Protein AF-A0AAN9AQ74-F1 (afdb_monomer)

Mean predicted aligned error: 4.63 Å

Structure (mmCIF, N/CA/C/O backbone):
data_AF-A0AAN9AQ74-F1
#
_entry.id   AF-A0AAN9AQ74-F1
#
loop_
_atom_site.group_PDB
_atom_site.id
_atom_site.type_symbol
_atom_site.label_atom_id
_atom_site.label_alt_id
_atom_site.label_comp_id
_atom_site.label_asym_id
_atom_site.label_entity_id
_atom_site.label_seq_id
_atom_site.pdbx_PDB_ins_code
_atom_site.Cartn_x
_atom_site.Cartn_y
_atom_site.Cartn_z
_atom_site.occupancy
_atom_site.B_iso_or_equiv
_atom_site.auth_seq_id
_atom_site.auth_comp_id
_atom_site.auth_asym_id
_atom_site.auth_atom_id
_atom_site.pdbx_PDB_model_num
ATOM 1 N N . MET A 1 1 ? 14.439 -4.292 9.241 1.00 41.16 1 MET A N 1
ATOM 2 C CA . MET A 1 1 ? 14.470 -2.960 8.599 1.00 41.16 1 MET A CA 1
ATOM 3 C C . MET A 1 1 ? 13.279 -2.868 7.667 1.00 41.16 1 MET A C 1
ATOM 5 O O . MET A 1 1 ? 13.169 -3.712 6.786 1.00 41.16 1 MET A O 1
ATOM 9 N N . CYS A 1 2 ? 12.385 -1.903 7.873 1.00 46.75 2 CYS A N 1
ATOM 10 C CA . CYS A 1 2 ? 11.316 -1.618 6.918 1.00 46.75 2 CYS A CA 1
ATOM 11 C C . CYS A 1 2 ? 11.948 -0.997 5.662 1.00 46.75 2 CYS A C 1
ATOM 13 O O . CYS A 1 2 ? 12.729 -0.054 5.809 1.00 46.75 2 CYS A O 1
ATOM 15 N N . PRO A 1 3 ? 11.674 -1.504 4.453 1.00 57.25 3 PRO A N 1
ATOM 16 C CA . PRO A 1 3 ? 12.204 -0.905 3.237 1.00 57.25 3 PRO A CA 1
ATOM 17 C C . PRO A 1 3 ? 11.791 0.569 3.123 1.00 57.25 3 PRO A C 1
ATOM 19 O O . PRO A 1 3 ? 10.650 0.940 3.398 1.00 57.25 3 PRO A O 1
ATOM 22 N N . SER A 1 4 ? 12.731 1.417 2.726 1.00 59.78 4 SER A N 1
ATOM 23 C CA . SER A 1 4 ? 12.495 2.800 2.320 1.00 59.78 4 SER A CA 1
ATOM 24 C C . SER A 1 4 ? 12.664 2.869 0.801 1.00 59.78 4 SER A C 1
ATOM 26 O O . SER A 1 4 ? 13.596 2.263 0.277 1.00 59.78 4 SER A O 1
ATOM 28 N N . ASN A 1 5 ? 11.769 3.586 0.107 1.00 81.94 5 ASN A N 1
ATOM 29 C CA . ASN A 1 5 ? 11.661 3.709 -1.364 1.00 81.94 5 ASN A CA 1
ATOM 30 C C . ASN A 1 5 ? 10.680 2.746 -2.049 1.00 81.94 5 ASN A C 1
ATOM 32 O O . ASN A 1 5 ? 10.979 2.176 -3.098 1.00 81.94 5 ASN A O 1
ATOM 36 N N . TYR A 1 6 ? 9.479 2.604 -1.498 1.00 91.44 6 TYR A N 1
ATOM 37 C CA . TYR A 1 6 ? 8.375 2.010 -2.245 1.00 91.44 6 TYR A CA 1
ATOM 38 C C . TYR A 1 6 ? 7.868 2.962 -3.331 1.00 91.44 6 TYR A C 1
ATOM 40 O O . TYR A 1 6 ? 8.028 4.184 -3.252 1.00 91.44 6 TYR A O 1
ATOM 48 N N . TRP A 1 7 ? 7.201 2.390 -4.328 1.00 94.88 7 TRP A N 1
ATOM 49 C CA . TRP A 1 7 ? 6.295 3.136 -5.185 1.00 94.88 7 TRP A CA 1
ATOM 50 C C . TRP A 1 7 ? 4.862 2.851 -4.726 1.00 94.88 7 TRP A C 1
ATOM 52 O O . TRP A 1 7 ? 4.476 1.694 -4.559 1.00 94.88 7 TRP A O 1
ATOM 62 N N . LEU A 1 8 ? 4.098 3.898 -4.428 1.00 95.50 8 LEU A N 1
ATOM 63 C CA . LEU A 1 8 ? 2.780 3.770 -3.818 1.00 95.50 8 LEU A CA 1
ATOM 64 C C . LEU A 1 8 ? 1.710 3.433 -4.856 1.00 95.50 8 LEU A C 1
ATOM 66 O O . LEU A 1 8 ? 1.304 4.296 -5.633 1.00 95.50 8 LEU A O 1
ATOM 70 N N . HIS A 1 9 ? 1.199 2.205 -4.809 1.00 96.88 9 HIS A N 1
ATOM 71 C CA . HIS A 1 9 ? 0.137 1.750 -5.708 1.00 96.88 9 HIS A CA 1
ATOM 72 C C . HIS A 1 9 ? -1.259 2.185 -5.272 1.00 96.88 9 HIS A C 1
ATOM 74 O O . HIS A 1 9 ? -2.063 2.557 -6.122 1.00 96.88 9 HIS A O 1
ATOM 80 N N . TRP A 1 10 ? -1.559 2.156 -3.972 1.00 96.69 10 TRP A N 1
ATOM 81 C CA . TRP A 1 10 ? -2.914 2.375 -3.468 1.00 96.69 10 TRP A CA 1
ATOM 82 C C . TRP A 1 10 ? -2.912 2.700 -1.975 1.00 96.69 10 TRP A C 1
ATOM 84 O O . TRP A 1 10 ? -2.115 2.134 -1.228 1.00 96.69 10 TRP A O 1
ATOM 94 N N . ILE A 1 11 ? -3.817 3.585 -1.551 1.00 94.69 11 ILE A N 1
ATOM 95 C CA . ILE A 1 11 ? -4.200 3.775 -0.146 1.00 94.69 11 ILE A CA 1
ATOM 96 C C . ILE A 1 11 ? -5.715 3.943 -0.104 1.00 94.69 11 ILE A C 1
ATOM 98 O O . ILE A 1 11 ? -6.261 4.837 -0.759 1.00 94.69 11 ILE A O 1
ATOM 102 N N . ALA A 1 12 ? -6.376 3.126 0.706 1.00 93.81 12 ALA A N 1
ATOM 103 C CA . ALA A 1 12 ? -7.799 3.228 0.970 1.00 93.81 12 ALA A CA 1
ATOM 104 C C . ALA A 1 12 ? -8.087 3.021 2.458 1.00 93.81 12 ALA A C 1
ATOM 106 O O . ALA A 1 12 ? -7.440 2.208 3.115 1.00 93.81 12 ALA A O 1
ATOM 107 N N . GLU A 1 13 ? -9.071 3.757 2.958 1.00 92.50 13 GLU A N 1
ATOM 108 C CA . GLU A 1 13 ? -9.762 3.446 4.204 1.00 92.50 13 GLU A CA 1
ATOM 109 C C . GLU A 1 13 ? -10.855 2.432 3.875 1.00 92.50 13 GLU A C 1
ATOM 111 O O . GLU A 1 13 ? -11.630 2.625 2.928 1.00 92.50 13 GLU A O 1
ATOM 116 N N . ILE A 1 14 ? -10.890 1.343 4.635 1.00 92.44 14 ILE A N 1
ATOM 117 C CA . ILE A 1 14 ? -11.853 0.264 4.446 1.00 92.44 14 ILE A CA 1
ATOM 118 C C . ILE A 1 14 ? -12.571 -0.045 5.754 1.00 92.44 14 ILE A C 1
ATOM 120 O O . ILE A 1 14 ? -11.994 0.095 6.832 1.00 92.44 14 ILE A O 1
ATOM 124 N N . HIS A 1 15 ? -13.792 -0.549 5.639 1.00 91.50 15 HIS A N 1
ATOM 125 C CA . HIS A 1 15 ? -14.483 -1.255 6.707 1.00 91.50 15 HIS A CA 1
ATOM 126 C C . HIS A 1 15 ? -14.663 -2.719 6.326 1.00 91.50 15 HIS A C 1
ATOM 128 O O . HIS A 1 15 ? -14.886 -3.050 5.161 1.00 91.50 15 HIS A O 1
ATOM 134 N N . ILE A 1 16 ? -14.562 -3.592 7.325 1.00 89.19 16 ILE A N 1
ATOM 135 C CA . ILE A 1 16 ? -14.845 -5.017 7.177 1.00 89.19 16 ILE A CA 1
ATOM 136 C C . ILE A 1 16 ? -16.152 -5.292 7.919 1.00 89.19 16 ILE A C 1
ATOM 138 O O . ILE A 1 16 ? -16.203 -5.194 9.145 1.00 89.19 16 ILE A O 1
ATOM 142 N N . LEU A 1 17 ? -17.213 -5.586 7.172 1.00 88.69 17 LEU A N 1
ATOM 143 C CA . LEU A 1 17 ? -18.565 -5.829 7.679 1.00 88.69 17 LEU A CA 1
ATOM 144 C C . LEU A 1 17 ? -19.036 -7.183 7.156 1.00 88.69 17 LEU A C 1
ATOM 146 O O . LEU A 1 17 ? -19.144 -7.361 5.950 1.00 88.69 17 LEU A O 1
ATOM 150 N N . ASN A 1 18 ? -19.330 -8.131 8.051 1.00 90.38 18 ASN A N 1
ATOM 151 C CA . ASN A 1 18 ? -19.792 -9.480 7.686 1.00 90.38 18 ASN A CA 1
ATOM 152 C C . ASN A 1 18 ? -18.897 -10.167 6.631 1.00 90.38 18 ASN A C 1
ATOM 154 O O . ASN A 1 18 ? -19.400 -10.711 5.654 1.00 90.38 18 ASN A O 1
ATOM 158 N N . ASP A 1 19 ? -17.576 -10.098 6.820 1.00 86.94 19 ASP A N 1
ATOM 159 C CA . ASP A 1 19 ? -16.550 -10.620 5.900 1.00 86.94 19 ASP A CA 1
ATOM 160 C C . ASP A 1 19 ? -16.487 -9.946 4.514 1.00 86.94 19 ASP A C 1
ATOM 162 O O . ASP A 1 19 ? -15.707 -10.361 3.654 1.00 86.94 19 ASP A O 1
ATOM 166 N N . GLU A 1 20 ? -17.229 -8.859 4.300 1.00 90.62 20 GLU A N 1
ATOM 167 C CA . GLU A 1 20 ? -17.115 -8.021 3.109 1.00 90.62 20 GLU A CA 1
ATOM 168 C C . GLU A 1 20 ? -16.223 -6.806 3.371 1.00 90.62 20 GLU A C 1
ATOM 170 O O . GLU A 1 20 ? -16.300 -6.157 4.416 1.00 90.62 20 GLU A O 1
ATOM 175 N N . ILE A 1 21 ? -15.380 -6.480 2.388 1.00 91.25 21 ILE A N 1
ATOM 176 C CA . ILE A 1 21 ? -14.544 -5.280 2.401 1.00 91.25 21 ILE A CA 1
ATOM 177 C C . ILE A 1 21 ? -15.291 -4.165 1.671 1.00 91.25 21 ILE A C 1
ATOM 179 O O . ILE A 1 21 ? -15.503 -4.238 0.460 1.00 91.25 21 ILE A O 1
ATOM 183 N N . VAL A 1 22 ? -15.624 -3.104 2.397 1.00 93.44 22 VAL A N 1
ATOM 184 C CA . VAL A 1 22 ? -16.201 -1.874 1.850 1.00 93.44 22 VAL A CA 1
ATOM 185 C C . VAL A 1 22 ? -15.123 -0.798 1.829 1.00 93.44 22 VAL A C 1
ATOM 187 O O . VAL A 1 22 ? -14.492 -0.527 2.847 1.00 93.44 22 VAL A O 1
ATOM 190 N N . ILE A 1 23 ? -14.896 -0.179 0.669 1.00 92.75 23 ILE A N 1
ATOM 191 C CA . ILE A 1 23 ? -13.990 0.970 0.546 1.00 92.75 23 ILE A CA 1
ATOM 192 C C . ILE A 1 23 ? -14.771 2.230 0.913 1.00 92.75 23 ILE A C 1
ATOM 194 O O . ILE A 1 23 ? -15.595 2.696 0.130 1.00 92.75 23 ILE A O 1
ATOM 198 N N . GLU A 1 24 ? -14.482 2.791 2.081 1.00 90.69 24 GLU A N 1
ATOM 199 C CA . GLU A 1 24 ? -15.110 4.025 2.568 1.00 90.69 24 GLU A CA 1
ATOM 200 C C . GLU A 1 24 ? -14.534 5.248 1.853 1.00 90.69 24 GLU A C 1
ATOM 202 O O . GLU A 1 24 ? -15.249 6.157 1.427 1.00 90.69 24 GLU A O 1
ATOM 207 N N . LYS A 1 25 ? -13.208 5.262 1.677 1.00 91.19 25 LYS A N 1
ATOM 208 C CA . LYS A 1 25 ? -12.503 6.378 1.051 1.00 91.19 25 LYS A CA 1
ATOM 209 C C . LYS A 1 25 ? -11.250 5.902 0.345 1.00 91.19 25 LYS A C 1
ATOM 211 O O . LYS A 1 25 ? -10.380 5.260 0.926 1.00 91.19 25 LYS A O 1
ATOM 216 N N . THR A 1 26 ? -11.106 6.304 -0.911 1.00 93.00 26 THR A N 1
ATOM 217 C CA . THR A 1 26 ? -9.839 6.167 -1.633 1.00 93.00 26 THR A CA 1
ATOM 218 C C . THR A 1 26 ? -9.001 7.422 -1.406 1.00 93.00 26 THR A C 1
ATOM 220 O O . THR A 1 26 ? -9.384 8.508 -1.832 1.00 93.00 26 THR A O 1
ATOM 223 N N . ILE A 1 27 ? -7.863 7.274 -0.728 1.00 92.19 27 ILE A N 1
ATOM 224 C CA . ILE A 1 27 ? -6.931 8.374 -0.436 1.00 92.19 27 ILE A CA 1
ATOM 225 C C . ILE A 1 27 ? -5.958 8.559 -1.601 1.00 92.19 27 ILE A C 1
ATOM 227 O O . ILE A 1 27 ? -5.728 9.673 -2.064 1.00 92.19 27 ILE A O 1
ATOM 231 N N . VAL A 1 28 ? -5.410 7.450 -2.097 1.00 93.44 28 VAL A N 1
ATOM 232 C CA . VAL A 1 28 ? -4.582 7.404 -3.302 1.00 93.44 28 VAL A CA 1
ATOM 233 C C . VAL A 1 28 ? -5.170 6.334 -4.199 1.00 93.44 28 VAL A C 1
ATOM 235 O O . VAL A 1 28 ? -5.232 5.181 -3.786 1.00 93.44 28 VAL A O 1
ATOM 238 N N . ALA A 1 29 ? -5.603 6.707 -5.405 1.00 95.19 29 ALA A N 1
ATOM 239 C CA . ALA A 1 29 ? -6.234 5.788 -6.351 1.00 95.19 29 ALA A CA 1
ATOM 240 C C . ALA A 1 29 ? -5.337 4.590 -6.686 1.00 95.19 29 ALA A C 1
ATOM 242 O O . ALA A 1 29 ? -4.113 4.729 -6.760 1.00 95.19 29 ALA A O 1
ATOM 243 N N . TYR A 1 30 ? -5.951 3.424 -6.899 1.00 96.62 30 TYR A N 1
ATOM 244 C CA . TYR A 1 30 ? -5.221 2.215 -7.269 1.00 96.62 30 TYR A CA 1
ATOM 245 C C . TYR A 1 30 ? -4.570 2.385 -8.643 1.00 96.62 30 TYR A C 1
ATOM 247 O O . TYR A 1 30 ? -5.223 2.794 -9.601 1.00 96.62 30 TYR A O 1
ATOM 255 N N . GLU A 1 31 ? -3.292 2.037 -8.737 1.00 96.50 31 GLU A N 1
ATOM 256 C CA . GLU A 1 31 ? -2.573 1.917 -10.000 1.00 96.50 31 GLU A CA 1
ATOM 257 C C . GLU A 1 31 ? -1.960 0.521 -10.095 1.00 96.50 31 GLU A C 1
ATOM 259 O O . GLU A 1 31 ? -1.257 0.076 -9.183 1.00 96.50 31 GLU A O 1
ATOM 264 N N . ALA A 1 32 ? -2.272 -0.191 -11.178 1.00 95.56 32 ALA A N 1
ATOM 265 C CA . ALA A 1 32 ? -1.880 -1.583 -11.349 1.00 95.56 32 ALA A CA 1
ATOM 266 C C . ALA A 1 32 ? -0.350 -1.746 -11.453 1.00 95.56 32 ALA A C 1
ATOM 268 O O . ALA A 1 32 ? 0.348 -0.817 -11.869 1.00 95.56 32 ALA A O 1
ATOM 269 N N . PRO A 1 33 ? 0.192 -2.927 -11.104 1.00 95.62 33 PRO A N 1
ATOM 270 C CA . PRO A 1 33 ? 1.572 -3.291 -11.399 1.00 95.62 33 PRO A CA 1
ATOM 271 C C . PRO A 1 33 ? 1.952 -3.023 -12.860 1.00 95.62 33 PRO A C 1
ATOM 273 O O . PRO A 1 33 ? 1.349 -3.573 -13.778 1.00 95.62 33 PRO A O 1
ATOM 276 N N . SER A 1 34 ? 2.974 -2.196 -13.065 1.00 94.50 34 SER A N 1
ATOM 277 C CA . SER A 1 34 ? 3.526 -1.856 -14.3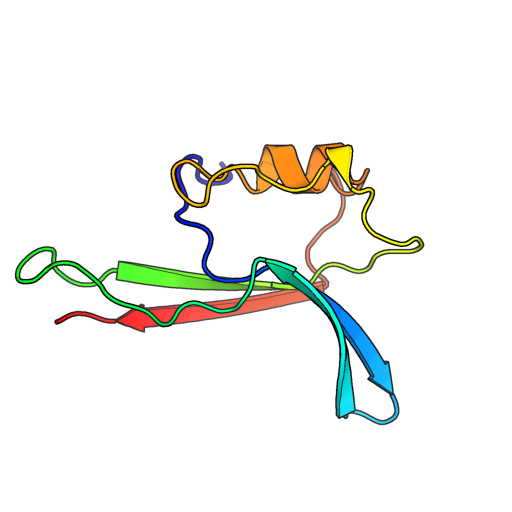81 1.00 94.50 34 SER A CA 1
ATOM 278 C C . SER A 1 34 ? 5.065 -1.864 -14.347 1.00 94.50 34 SER A C 1
ATOM 280 O O . SER A 1 34 ? 5.708 -0.833 -14.556 1.00 94.50 34 SER A O 1
ATOM 282 N N . PRO A 1 35 ? 5.696 -3.009 -14.014 1.00 94.44 35 PRO A N 1
ATOM 283 C CA . PRO A 1 35 ? 7.150 -3.084 -13.889 1.00 94.44 35 PRO A CA 1
ATOM 284 C C . PRO A 1 35 ? 7.832 -2.718 -15.222 1.00 94.44 35 PRO A C 1
ATOM 286 O O . PRO A 1 35 ? 7.341 -3.097 -16.284 1.00 94.44 35 PRO A O 1
ATOM 289 N N . PRO A 1 36 ? 8.948 -1.973 -15.229 1.00 94.06 36 PRO A N 1
ATOM 290 C CA . PRO A 1 36 ? 9.631 -1.640 -16.476 1.00 94.06 36 PRO A CA 1
ATOM 291 C C . PRO A 1 36 ? 10.067 -2.894 -17.264 1.00 94.06 36 PRO A C 1
ATOM 293 O O . PRO A 1 36 ? 10.511 -3.874 -16.668 1.00 94.06 36 PRO A O 1
ATOM 296 N N . PRO A 1 37 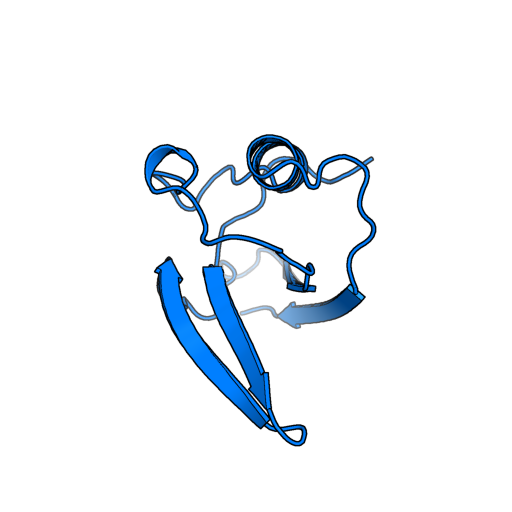? 10.012 -2.891 -18.608 1.00 94.56 37 PRO A N 1
ATOM 297 C CA . PRO A 1 37 ? 10.499 -4.022 -19.391 1.00 94.56 37 PRO A CA 1
ATOM 298 C C . PRO A 1 37 ? 11.970 -4.320 -19.087 1.00 94.56 37 PRO A C 1
ATOM 300 O O . PRO A 1 37 ? 12.802 -3.407 -19.085 1.00 94.56 37 PRO A O 1
ATOM 303 N N . ARG A 1 38 ? 12.303 -5.604 -18.906 1.00 94.25 38 ARG A N 1
ATOM 304 C CA . ARG A 1 38 ? 13.668 -6.082 -18.603 1.00 94.25 38 ARG A CA 1
ATOM 305 C C . ARG A 1 38 ? 14.238 -5.600 -17.254 1.00 94.25 38 ARG A C 1
ATOM 307 O O . ARG A 1 38 ? 15.454 -5.647 -17.079 1.00 94.25 38 ARG A O 1
ATOM 314 N N . SER A 1 39 ? 13.408 -5.168 -16.298 1.00 93.50 39 SER A N 1
ATOM 315 C CA . SER A 1 39 ? 13.848 -4.897 -14.913 1.00 93.50 39 SER A CA 1
ATOM 316 C C . SER A 1 39 ? 13.775 -6.119 -13.988 1.00 93.50 39 SER A C 1
ATOM 318 O O . SER A 1 39 ? 14.220 -6.044 -12.843 1.00 93.50 39 SER A O 1
ATOM 320 N N . GLY A 1 40 ? 13.256 -7.245 -14.491 1.00 94.69 40 GLY A N 1
ATOM 321 C CA . GLY A 1 40 ? 13.017 -8.460 -13.714 1.00 94.69 40 GLY A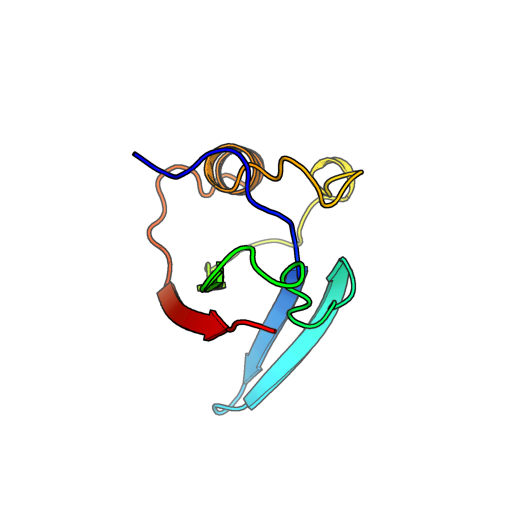 CA 1
ATOM 322 C C . GLY A 1 40 ? 11.768 -8.361 -12.827 1.00 94.69 40 GLY A C 1
ATOM 323 O O . GLY A 1 40 ? 10.981 -7.420 -12.959 1.00 94.69 40 GLY A O 1
ATOM 324 N N . PRO A 1 41 ? 11.569 -9.319 -11.908 1.00 95.44 41 PRO A N 1
ATOM 325 C CA . PRO A 1 41 ? 10.383 -9.368 -11.063 1.00 95.44 41 PRO A CA 1
ATOM 326 C C . PRO A 1 41 ? 10.382 -8.260 -10.007 1.00 95.44 41 PRO A C 1
ATOM 328 O O . PRO A 1 41 ? 11.303 -8.127 -9.199 1.00 95.44 41 PRO A O 1
ATOM 331 N N . HIS A 1 42 ? 9.295 -7.492 -9.967 1.00 94.94 42 HIS A N 1
ATOM 332 C CA . HIS A 1 42 ? 9.024 -6.502 -8.929 1.00 94.94 42 HIS A CA 1
ATOM 333 C C . HIS A 1 42 ? 8.101 -7.096 -7.868 1.00 94.94 42 HIS A C 1
ATOM 335 O O . HIS A 1 42 ? 7.170 -7.834 -8.184 1.00 94.94 42 HIS A O 1
ATOM 341 N N . ARG A 1 43 ? 8.346 -6.761 -6.597 1.00 95.75 43 ARG A N 1
ATOM 342 C CA . ARG A 1 43 ? 7.516 -7.191 -5.465 1.00 95.75 43 ARG A CA 1
ATOM 343 C C . ARG A 1 43 ? 6.472 -6.128 -5.137 1.00 95.75 43 ARG A C 1
ATOM 345 O O . ARG A 1 43 ? 6.823 -4.982 -4.870 1.00 95.75 43 ARG A O 1
ATOM 352 N N . TYR A 1 44 ? 5.221 -6.554 -5.052 1.00 96.31 44 TYR A N 1
ATOM 353 C CA . TYR A 1 44 ? 4.077 -5.738 -4.663 1.00 96.31 44 TYR A CA 1
ATOM 354 C C . TYR A 1 44 ? 3.527 -6.269 -3.344 1.00 96.31 44 TYR A C 1
ATOM 356 O O . TYR A 1 44 ? 3.420 -7.481 -3.155 1.00 96.31 44 TYR A O 1
ATOM 364 N N . GLN A 1 45 ? 3.227 -5.367 -2.413 1.00 96.69 45 GLN A N 1
ATOM 365 C CA . GLN A 1 45 ? 2.814 -5.717 -1.057 1.00 96.69 45 GLN A CA 1
ATOM 366 C C . GLN A 1 45 ? 1.532 -4.964 -0.706 1.00 96.69 45 GLN A C 1
ATOM 368 O O . GLN A 1 45 ? 1.475 -3.744 -0.841 1.00 96.69 45 GLN A O 1
ATOM 373 N N . PHE A 1 46 ? 0.532 -5.698 -0.229 1.00 95.88 46 PHE A N 1
ATOM 374 C CA . PHE A 1 46 ? -0.627 -5.156 0.468 1.00 95.88 46 PHE A CA 1
ATOM 375 C C . PHE A 1 46 ? -0.416 -5.365 1.962 1.00 95.88 46 PHE A C 1
ATOM 377 O O . PHE A 1 46 ? -0.044 -6.458 2.394 1.00 95.88 46 PHE A O 1
ATOM 384 N N . ILE A 1 47 ? -0.624 -4.315 2.747 1.00 95.31 47 ILE A N 1
ATOM 385 C CA . ILE A 1 47 ? -0.440 -4.344 4.196 1.00 95.31 47 ILE A CA 1
ATOM 386 C C . ILE A 1 47 ? -1.645 -3.649 4.811 1.00 95.31 47 ILE A C 1
ATOM 388 O O . ILE A 1 47 ? -1.964 -2.522 4.434 1.00 95.31 47 ILE A O 1
ATOM 392 N N . LEU A 1 48 ? -2.315 -4.344 5.722 1.00 93.94 48 LEU A N 1
ATOM 393 C CA . LEU A 1 48 ? -3.521 -3.877 6.383 1.00 93.94 48 LEU A CA 1
ATOM 394 C C . LEU A 1 48 ? -3.211 -3.532 7.838 1.00 93.94 48 LEU A C 1
ATOM 396 O O . LEU A 1 48 ? -2.648 -4.352 8.564 1.00 93.94 48 LEU A O 1
ATOM 400 N N . TYR A 1 49 ? -3.615 -2.340 8.262 1.00 93.50 49 TYR A N 1
ATOM 401 C CA . TYR A 1 49 ? -3.509 -1.870 9.640 1.00 93.50 49 TYR A CA 1
ATOM 402 C C . TYR A 1 49 ? -4.899 -1.555 10.190 1.00 93.50 49 TYR A C 1
ATOM 404 O O . TYR A 1 49 ? -5.751 -1.062 9.452 1.00 93.50 49 TYR A O 1
ATOM 412 N N . THR A 1 50 ? -5.106 -1.799 11.485 1.00 91.12 50 THR A N 1
ATOM 413 C CA . THR A 1 50 ? -6.260 -1.250 12.207 1.00 91.12 50 THR A CA 1
ATOM 414 C C . THR A 1 50 ? -6.025 0.230 12.466 1.00 91.12 50 THR A C 1
ATOM 416 O O . THR A 1 50 ? -4.918 0.629 12.831 1.00 91.12 50 THR A O 1
ATOM 419 N N . LEU A 1 51 ? -7.069 1.033 12.292 1.00 86.06 51 LEU A N 1
ATOM 420 C CA . LEU A 1 51 ? -7.049 2.466 12.534 1.00 86.06 51 LEU A CA 1
ATOM 421 C C . LEU A 1 51 ? -8.286 2.825 13.365 1.00 86.06 51 LEU A C 1
ATOM 423 O O . LEU A 1 51 ? -9.395 2.443 13.002 1.00 86.06 51 LEU A O 1
ATOM 427 N N . ASP A 1 52 ? -8.096 3.548 14.469 1.00 80.19 52 ASP A N 1
ATOM 428 C CA . ASP A 1 52 ? -9.204 3.961 15.349 1.00 80.19 52 ASP A CA 1
ATOM 429 C C . ASP A 1 52 ? -9.883 5.264 14.879 1.00 80.19 52 ASP A C 1
ATOM 431 O O . ASP A 1 52 ? -10.954 5.632 15.359 1.00 80.19 52 ASP A O 1
ATOM 435 N N . LEU A 1 53 ? -9.245 5.998 13.961 1.00 77.00 53 LEU A N 1
ATOM 436 C CA . LEU A 1 53 ? -9.649 7.322 13.471 1.00 77.00 53 LEU A CA 1
ATOM 437 C C . LEU A 1 53 ? -9.451 7.410 11.953 1.00 77.00 53 LEU A C 1
ATOM 439 O O . LEU A 1 53 ? -8.770 6.576 11.384 1.00 77.00 53 LEU A O 1
ATOM 443 N N . LEU A 1 54 ? -10.002 8.423 11.281 1.00 75.56 54 LEU A N 1
ATOM 444 C CA . LEU A 1 54 ? -9.749 8.646 9.847 1.00 75.56 54 LEU A CA 1
ATOM 445 C C . LEU A 1 54 ? -8.310 9.121 9.584 1.00 75.56 54 LEU A C 1
ATOM 447 O O . LEU A 1 54 ? -7.704 9.774 10.436 1.00 75.56 54 LEU A O 1
ATOM 451 N N . VAL A 1 55 ? -7.780 8.863 8.382 1.00 76.38 55 VAL A N 1
ATOM 452 C CA . VAL A 1 55 ? -6.443 9.321 7.978 1.00 76.38 55 VAL A CA 1
ATOM 453 C C . VAL A 1 55 ? -6.446 10.843 7.767 1.00 76.38 55 VAL A C 1
ATOM 455 O O . VAL A 1 55 ? -7.196 11.352 6.921 1.00 76.38 55 VAL A O 1
ATOM 458 N N . PRO A 1 56 ? -5.582 11.595 8.475 1.00 76.25 56 PRO A N 1
ATOM 459 C CA . PRO A 1 56 ? -5.445 13.034 8.275 1.00 76.25 56 PRO A CA 1
ATOM 460 C C . PRO A 1 56 ? -4.921 13.385 6.871 1.00 76.25 56 PRO A C 1
ATOM 462 O O . PRO A 1 56 ? -4.026 12.724 6.341 1.00 76.25 56 PRO A O 1
ATOM 465 N N . LEU A 1 57 ? -5.460 14.447 6.256 1.00 71.62 57 LEU A N 1
ATOM 466 C CA . LEU A 1 57 ? -5.105 14.848 4.883 1.00 71.62 57 LEU A CA 1
ATOM 467 C C . LEU A 1 57 ? -3.636 15.278 4.728 1.00 71.62 57 LEU A C 1
A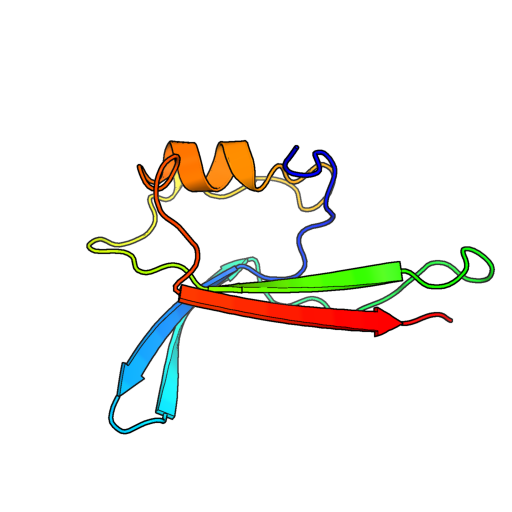TOM 469 O O . LEU A 1 57 ? -3.064 15.112 3.656 1.00 71.62 57 LEU A O 1
ATOM 473 N N . ASP A 1 58 ? -3.018 15.810 5.780 1.00 77.94 58 ASP A N 1
ATOM 474 C CA . ASP A 1 58 ? -1.606 16.212 5.813 1.00 77.94 58 ASP A CA 1
ATOM 475 C C . ASP A 1 58 ? -0.639 15.018 5.817 1.00 77.94 58 ASP A C 1
ATOM 477 O O . ASP A 1 58 ? 0.528 15.166 5.457 1.00 77.94 58 ASP A O 1
ATOM 481 N N . GLN A 1 59 ? -1.125 13.827 6.180 1.00 77.88 59 GLN A N 1
ATOM 482 C CA . GLN A 1 59 ? -0.351 12.586 6.135 1.00 77.88 59 GLN A CA 1
ATOM 483 C C . GLN A 1 59 ? -0.399 11.915 4.754 1.00 77.88 59 GLN A C 1
ATOM 485 O O . GLN A 1 59 ? 0.325 10.947 4.512 1.00 77.88 59 GLN A O 1
ATOM 490 N N . VAL A 1 60 ? -1.222 12.422 3.828 1.00 81.62 60 VAL A N 1
ATOM 491 C CA . VAL A 1 60 ? -1.343 11.879 2.471 1.00 81.62 60 VAL A CA 1
ATOM 492 C C . VAL A 1 60 ? -0.089 12.219 1.657 1.00 81.62 60 VAL A C 1
ATOM 494 O O . VAL A 1 60 ? 0.249 13.395 1.502 1.00 81.62 60 VAL A O 1
ATOM 497 N N . PRO A 1 61 ? 0.617 11.223 1.092 1.00 84.69 61 PRO A N 1
ATOM 498 C CA . PRO A 1 61 ? 1.802 11.483 0.283 1.00 84.69 61 PRO A CA 1
ATOM 499 C C . PRO A 1 61 ? 1.475 12.294 -0.979 1.00 84.69 61 PRO A C 1
ATOM 501 O O . PRO A 1 61 ? 0.631 11.897 -1.778 1.00 84.69 61 PRO A O 1
ATOM 504 N N . GLY A 1 62 ? 2.206 13.389 -1.213 1.00 86.56 62 GLY A N 1
ATOM 505 C CA . GLY A 1 62 ? 2.075 14.197 -2.436 1.00 86.56 62 GLY A CA 1
ATOM 506 C C . GLY A 1 62 ? 2.686 13.564 -3.697 1.00 86.56 62 GLY A C 1
ATOM 507 O O . GLY A 1 62 ? 2.525 14.096 -4.790 1.00 86.56 62 GLY A O 1
ATOM 508 N N . SER A 1 63 ? 3.403 12.443 -3.564 1.00 90.69 63 SER A N 1
ATOM 509 C CA . SER A 1 63 ? 3.977 11.676 -4.675 1.00 90.69 63 SER A CA 1
ATOM 510 C C . SER A 1 63 ? 3.941 10.181 -4.371 1.00 90.69 63 SER A C 1
ATOM 512 O O . SER A 1 63 ? 4.062 9.771 -3.215 1.00 90.69 63 SER A O 1
ATOM 514 N N . ARG A 1 64 ? 3.809 9.361 -5.422 1.00 93.50 64 ARG A N 1
ATOM 515 C CA . ARG A 1 64 ? 3.868 7.898 -5.313 1.00 93.50 64 ARG A CA 1
ATOM 516 C C . ARG A 1 64 ? 5.294 7.375 -5.158 1.00 93.50 64 ARG A C 1
ATOM 518 O O . ARG A 1 64 ? 5.504 6.364 -4.495 1.00 93.50 64 ARG A O 1
ATOM 525 N N . SER A 1 65 ? 6.273 8.028 -5.781 1.00 92.75 65 SER A N 1
ATOM 526 C CA . SER A 1 65 ? 7.672 7.592 -5.755 1.00 92.75 65 SER A CA 1
ATOM 527 C C . SER A 1 65 ? 8.336 7.930 -4.423 1.00 92.75 65 SER A C 1
ATOM 529 O O . SER A 1 65 ? 8.165 9.039 -3.919 1.00 92.75 65 SER A O 1
ATOM 531 N N . GLY A 1 66 ? 9.164 7.023 -3.900 1.00 90.75 66 GLY A N 1
ATOM 532 C CA . GLY A 1 66 ? 9.884 7.265 -2.647 1.00 90.75 66 GLY A CA 1
ATOM 533 C C . GLY A 1 66 ? 8.992 7.135 -1.411 1.00 90.75 66 GLY A C 1
ATOM 534 O O . GLY A 1 66 ? 9.336 7.648 -0.347 1.00 90.75 66 GLY A O 1
ATOM 535 N N . PHE A 1 67 ? 7.851 6.451 -1.537 1.00 92.75 67 PHE A N 1
ATOM 536 C CA . PHE A 1 67 ? 6.955 6.198 -0.422 1.00 92.75 67 PHE A CA 1
ATOM 537 C C . PHE A 1 67 ? 7.694 5.444 0.689 1.00 92.75 67 PHE A C 1
ATOM 539 O O . PHE A 1 67 ? 8.368 4.433 0.465 1.00 92.75 67 PHE A O 1
ATOM 546 N N . ASN A 1 68 ? 7.583 5.967 1.907 1.00 91.62 68 ASN A N 1
ATOM 547 C CA . ASN A 1 68 ? 8.197 5.394 3.092 1.00 91.62 68 ASN A CA 1
ATOM 548 C C . ASN A 1 68 ? 7.088 4.917 4.025 1.00 91.62 68 ASN A C 1
ATOM 550 O O . ASN A 1 68 ? 6.498 5.714 4.755 1.00 91.62 68 ASN A O 1
ATOM 554 N N . LEU A 1 69 ? 6.831 3.608 3.989 1.00 90.56 69 LEU A N 1
ATOM 555 C CA . LEU A 1 69 ? 5.789 2.973 4.786 1.00 90.56 69 LEU A CA 1
ATOM 556 C C . LEU A 1 69 ? 5.976 3.244 6.282 1.00 90.56 69 LEU A C 1
ATOM 558 O O . LEU A 1 69 ? 5.026 3.642 6.943 1.00 90.56 69 LEU A O 1
ATOM 562 N N . ALA A 1 70 ? 7.196 3.078 6.803 1.00 90.12 70 ALA A N 1
ATOM 563 C CA . ALA A 1 70 ? 7.483 3.262 8.225 1.00 90.12 70 ALA A CA 1
ATOM 564 C C . ALA A 1 70 ? 7.187 4.696 8.687 1.00 90.12 70 ALA A C 1
ATOM 566 O O . ALA A 1 70 ? 6.569 4.904 9.729 1.00 90.12 70 ALA A O 1
ATOM 567 N N . ARG A 1 71 ? 7.585 5.694 7.888 1.00 89.81 71 ARG A N 1
ATOM 568 C CA . ARG A 1 71 ? 7.261 7.100 8.154 1.00 89.81 71 ARG A CA 1
ATOM 569 C C . ARG A 1 71 ? 5.755 7.347 8.102 1.00 89.81 71 ARG A C 1
ATOM 571 O O . ARG A 1 71 ? 5.248 8.037 8.978 1.00 89.81 71 ARG A O 1
ATOM 578 N N . PHE A 1 72 ? 5.066 6.789 7.108 1.00 89.94 72 PHE A N 1
ATOM 579 C CA . PHE A 1 72 ? 3.622 6.951 6.949 1.00 89.94 72 PHE A CA 1
ATOM 580 C C . PHE A 1 72 ? 2.858 6.386 8.152 1.00 89.94 72 PHE A C 1
ATOM 582 O O . PHE A 1 72 ? 2.133 7.128 8.804 1.00 89.94 72 PHE A O 1
ATOM 589 N N . ILE A 1 73 ? 3.098 5.127 8.534 1.00 90.00 73 ILE A N 1
ATOM 590 C CA . ILE A 1 73 ? 2.416 4.516 9.689 1.00 90.00 73 ILE A CA 1
ATOM 591 C C . ILE A 1 73 ? 2.787 5.210 11.005 1.00 90.00 73 ILE A C 1
ATOM 593 O O . ILE A 1 73 ? 1.936 5.370 11.871 1.00 90.00 73 ILE A O 1
ATOM 597 N N . THR A 1 74 ? 4.020 5.712 11.144 1.00 90.06 74 THR A N 1
ATOM 598 C CA . THR A 1 74 ? 4.420 6.507 12.318 1.00 90.06 74 THR A CA 1
ATOM 599 C C . THR A 1 74 ? 3.647 7.825 12.392 1.00 90.06 74 THR A C 1
ATOM 601 O O . THR A 1 74 ? 3.202 8.201 13.473 1.00 90.06 74 THR A O 1
ATOM 604 N N . GLY A 1 75 ? 3.439 8.503 11.257 1.00 88.31 75 GLY A N 1
ATOM 605 C CA . GLY A 1 75 ? 2.624 9.720 11.166 1.00 88.31 75 GLY A CA 1
ATOM 606 C C . GLY A 1 75 ? 1.148 9.504 11.510 1.00 88.31 75 GLY A C 1
ATOM 607 O O . GLY A 1 75 ? 0.494 10.417 12.005 1.00 88.31 75 GLY A O 1
ATOM 608 N N . LEU A 1 76 ? 0.648 8.277 11.336 1.00 88.12 76 LEU A N 1
ATOM 609 C CA . LEU A 1 76 ? -0.690 7.856 11.765 1.00 88.12 76 LEU A CA 1
ATOM 610 C C . LEU A 1 76 ? -0.750 7.376 13.225 1.00 88.12 76 LEU A C 1
ATOM 612 O O . LEU A 1 76 ? -1.797 6.920 13.672 1.00 88.12 76 LEU A O 1
ATOM 616 N N . GLY A 1 77 ? 0.359 7.429 13.971 1.00 88.56 77 GLY A N 1
ATOM 617 C CA . GLY A 1 77 ? 0.432 6.901 15.339 1.00 88.56 77 GLY A CA 1
ATOM 618 C C . GLY A 1 77 ? 0.536 5.371 15.426 1.00 88.56 77 GLY A C 1
ATOM 619 O O . GLY A 1 77 ? 0.546 4.820 16.520 1.00 88.56 77 GLY A O 1
ATOM 620 N N . LEU A 1 78 ? 0.684 4.683 14.292 1.00 88.69 78 LEU A N 1
ATOM 621 C CA . LEU A 1 78 ? 0.789 3.224 14.170 1.00 88.69 78 LEU A CA 1
ATOM 622 C C . LEU A 1 78 ? 2.241 2.718 14.160 1.00 88.69 78 LEU A C 1
ATOM 624 O O . LEU A 1 78 ? 2.497 1.567 13.822 1.00 88.69 78 LEU A O 1
ATOM 628 N N . GLY A 1 79 ? 3.219 3.565 14.496 1.00 80.44 79 GLY A N 1
ATOM 629 C CA . GLY A 1 79 ? 4.649 3.247 14.359 1.00 80.44 79 GLY A CA 1
ATOM 630 C C . GLY A 1 79 ? 5.123 2.017 15.149 1.00 80.44 79 GLY A C 1
ATOM 631 O O . GLY A 1 79 ? 6.121 1.410 14.771 1.00 80.44 79 GLY A O 1
ATOM 632 N N . ASN A 1 80 ? 4.395 1.640 16.205 1.00 83.00 80 ASN A N 1
ATOM 633 C CA . ASN A 1 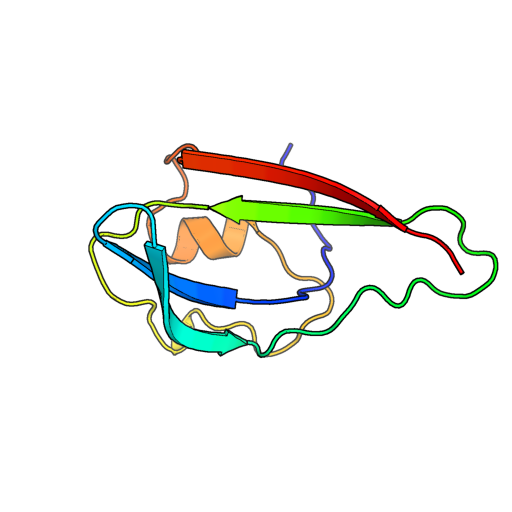80 ? 4.658 0.452 17.026 1.00 83.00 80 ASN A CA 1
ATOM 634 C C . ASN A 1 80 ? 3.597 -0.649 16.850 1.00 83.00 80 ASN A C 1
ATOM 636 O O . ASN A 1 80 ? 3.630 -1.639 17.576 1.00 83.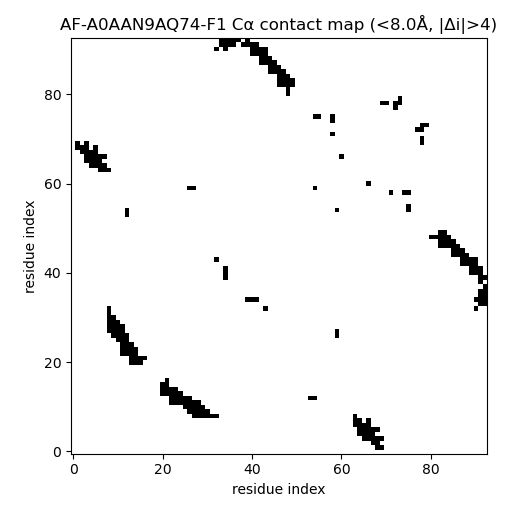00 80 ASN A O 1
ATOM 640 N N . SER A 1 81 ? 2.636 -0.459 15.944 1.00 84.69 81 SER A N 1
ATOM 641 C CA . SER A 1 81 ? 1.553 -1.409 15.712 1.00 84.69 81 SER A CA 1
ATOM 642 C C . SER A 1 81 ? 1.954 -2.400 14.629 1.00 84.69 81 SER A C 1
ATOM 644 O O . SER A 1 81 ? 2.404 -2.010 13.547 1.00 84.69 81 SER A O 1
ATOM 646 N N . ASP A 1 82 ? 1.738 -3.683 14.898 1.00 90.25 82 ASP A N 1
ATOM 647 C CA . ASP A 1 82 ? 1.883 -4.714 13.880 1.00 90.25 82 ASP A CA 1
ATOM 648 C C . ASP A 1 82 ? 0.730 -4.637 12.865 1.00 90.25 82 ASP A C 1
ATOM 650 O O . ASP A 1 82 ? -0.404 -4.298 13.227 1.00 90.25 82 ASP A O 1
ATOM 654 N N . PRO A 1 83 ? 0.987 -4.936 11.579 1.00 94.06 83 PRO A N 1
ATOM 655 C CA . PRO A 1 83 ? -0.084 -5.065 10.605 1.00 94.06 83 PRO A CA 1
ATOM 656 C C . PRO A 1 83 ? -0.989 -6.247 10.971 1.00 94.06 83 PRO A C 1
ATOM 658 O O . PRO A 1 83 ? -0.515 -7.310 11.367 1.00 94.06 83 PRO A O 1
ATOM 661 N N . VAL A 1 84 ? -2.295 -6.084 10.772 1.00 93.94 84 VAL A N 1
ATOM 662 C CA . VAL A 1 84 ? -3.293 -7.142 11.004 1.00 93.94 84 VAL A CA 1
ATOM 663 C C . VAL A 1 84 ? -3.147 -8.256 9.974 1.00 93.94 84 VAL A C 1
ATOM 665 O O . VAL A 1 84 ? -3.316 -9.434 10.277 1.00 93.94 84 VAL A O 1
ATOM 668 N N . ALA A 1 85 ? -2.834 -7.877 8.736 1.00 93.00 85 ALA A N 1
ATOM 669 C CA . ALA A 1 85 ? -2.604 -8.805 7.646 1.00 93.00 85 ALA A CA 1
ATOM 670 C C . ALA A 1 85 ? -1.606 -8.220 6.648 1.00 93.00 85 ALA A C 1
ATOM 672 O O . ALA A 1 85 ? -1.471 -7.003 6.493 1.00 93.00 85 ALA A O 1
ATOM 673 N N . SER A 1 86 ? -0.924 -9.103 5.927 1.00 95.44 86 SER A N 1
ATOM 674 C CA . SER A 1 86 ? -0.121 -8.717 4.774 1.00 95.44 86 SER A CA 1
ATOM 675 C C . SER A 1 86 ? -0.191 -9.787 3.694 1.00 95.44 86 SER A C 1
ATOM 677 O O . SER A 1 86 ? -0.318 -10.977 3.979 1.00 95.44 86 SER A O 1
ATOM 679 N N . PHE A 1 87 ? -0.113 -9.350 2.445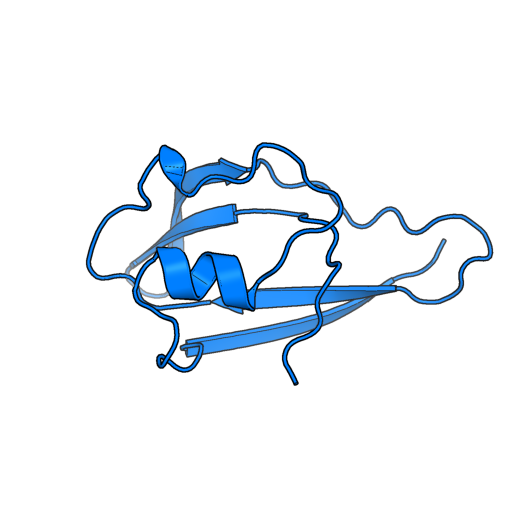 1.00 95.50 87 PHE A N 1
ATOM 680 C CA . PHE A 1 87 ? -0.051 -10.207 1.271 1.00 95.50 87 PHE A CA 1
ATOM 681 C C . PHE A 1 87 ? 0.988 -9.644 0.306 1.00 95.50 87 PHE A C 1
ATOM 683 O O . PHE A 1 87 ? 1.141 -8.428 0.182 1.00 95.50 87 PHE A O 1
ATOM 690 N N . GLN A 1 88 ? 1.713 -10.519 -0.387 1.00 96.75 88 GLN A N 1
ATOM 691 C CA . GLN A 1 88 ? 2.680 -10.106 -1.395 1.00 96.75 88 GLN A CA 1
ATOM 692 C C . GLN A 1 88 ? 2.612 -10.997 -2.627 1.00 96.75 88 GLN A C 1
ATOM 694 O O . GLN A 1 88 ? 2.344 -12.193 -2.530 1.00 96.75 88 GLN A O 1
ATOM 699 N N . PHE A 1 89 ? 2.934 -10.411 -3.773 1.00 97.06 89 PHE A N 1
ATOM 700 C CA . PHE A 1 89 ? 3.113 -11.122 -5.032 1.00 97.06 89 PHE A CA 1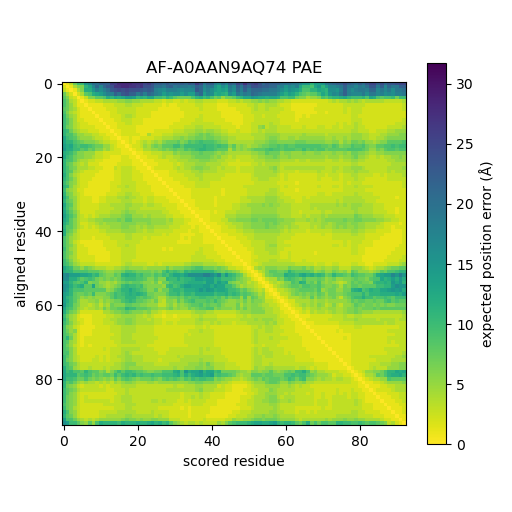
ATOM 701 C C . PHE A 1 89 ? 4.214 -10.453 -5.859 1.00 97.06 89 PHE A C 1
ATOM 703 O O . PHE A 1 89 ? 4.667 -9.345 -5.551 1.00 97.06 89 PHE A O 1
ATOM 710 N N . THR A 1 90 ? 4.658 -11.141 -6.904 1.00 97.25 90 THR A N 1
ATOM 711 C CA . THR A 1 90 ? 5.632 -10.624 -7.866 1.00 97.25 90 THR A CA 1
ATOM 712 C C . THR A 1 90 ? 5.012 -10.516 -9.249 1.00 97.25 90 THR A C 1
ATOM 714 O O . THR A 1 90 ? 4.221 -11.377 -9.627 1.00 97.25 90 THR A O 1
ATOM 717 N N . ALA A 1 91 ? 5.392 -9.491 -10.006 1.00 95.94 91 ALA A N 1
ATOM 718 C CA . ALA A 1 91 ? 5.030 -9.347 -11.414 1.00 95.94 91 ALA A CA 1
ATOM 719 C C . ALA A 1 91 ? 6.224 -8.827 -12.226 1.00 95.94 91 ALA A C 1
ATOM 721 O O . ALA A 1 91 ? 7.080 -8.117 -11.692 1.00 95.94 91 ALA A O 1
ATOM 722 N N . GLU A 1 92 ? 6.261 -9.178 -13.507 1.00 95.19 92 GLU A N 1
ATOM 723 C CA . GLU A 1 92 ? 7.244 -8.737 -14.500 1.00 95.19 92 GLU A CA 1
ATOM 724 C C . GLU A 1 92 ? 6.549 -8.495 -15.850 1.00 95.19 92 GLU A C 1
ATOM 726 O O . GLU A 1 92 ? 5.428 -8.96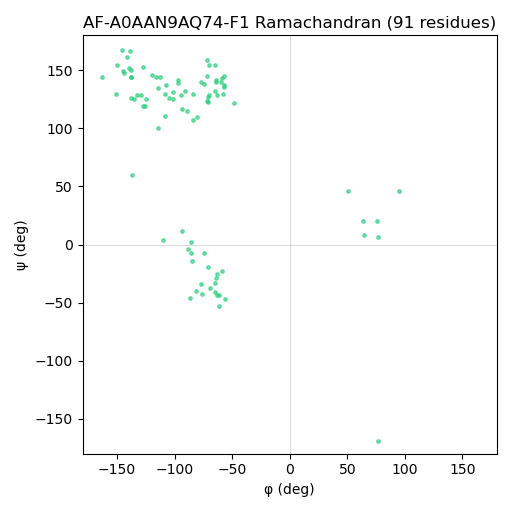6 -16.051 1.00 95.19 92 GLU A O 1
ATOM 731 N N . ASN A 1 93 ? 7.204 -7.736 -16.732 1.00 88.19 93 ASN A N 1
ATOM 732 C CA . ASN A 1 93 ? 6.755 -7.417 -18.092 1.00 88.19 93 ASN A CA 1
ATOM 733 C C . ASN A 1 93 ? 7.655 -8.079 -19.136 1.00 88.19 93 ASN A C 1
ATOM 735 O O . ASN A 1 93 ? 8.892 -8.078 -18.915 1.00 88.19 93 ASN A O 1
#

Sequence (93 aa):
MCPSNYWLHWIAEIHILNDEIVIEKTIVAYEAPSPPPRSGPHRYQFILYTLDLLVPLDQVPGSRSGFNLARFITGLGLGNSDPVASFQFTAEN

Secondary structure (DSSP, 8-state):
---S-EE---EEEEEEETTEEEEEEEEE------PPTTS-PEEEEEEE---SSPPPGGGS-S-SEEE-HHHHHHHTT-TTPPPSEEEEEEE--

Solvent-accessible surface area (backbone atoms only — not comparable to full-atom values): 6094 Å² total; per-residue (Å²): 132,79,73,75,60,41,69,58,40,63,40,66,48,68,46,78,57,95,94,38,82,43,78,78,41,74,79,38,70,79,52,77,95,74,51,59,75,83,71,54,76,41,81,47,75,51,75,41,68,88,71,100,67,83,84,58,75,88,69,55,74,95,55,40,70,63,31,38,59,65,60,49,38,36,76,71,73,39,63,88,56,76,64,78,45,73,50,75,53,72,48,63,92

Organism: NCBI:txid31220

pLDDT: mean 89.01, std 9.93, range [41.16, 97.25]

Radius of gyration: 14.06 Å; Cα contacts (8 Å, |Δi|>4): 138; chains: 1; bounding box: 34×27×36 Å

Foldseek 3Di:
DQDWKAQAQFDFDWDQDPNDTDGPDTLDDGDDDDDDAPPPKDKDKDFAADAPDDDDNVLRDPGRTRDDPLVSCVVSVCNVPHTPDMDMDIDHD

Nearest PDB structures (foldseek):
  4j0m-assembly2_B  TM=3.475E-01  e=6.746E+00  Arabidopsis thaliana

InterPro domains:
  IPR008914 Phosphatidylethanolamine-binding protein [PF01161] (27-55)
  IPR035810 Phosphatidylethanolamine-binding protein, eukaryotic [PTHR11362] (5-92)
  IPR036610 PEBP-like superfamily [G3DSA:3.90.280.10] (2-93)
  IPR036610 PEBP-like superfamily [SSF49777] (4-93)